Protein AF-A0A2W4PC23-F1 (afdb_monomer_lite)

Structure (mmCIF, N/CA/C/O backbone):
data_AF-A0A2W4PC23-F1
#
_entry.id   AF-A0A2W4PC23-F1
#
loop_
_atom_site.group_PDB
_atom_site.id
_atom_site.type_symbol
_atom_site.label_atom_id
_atom_site.label_alt_id
_atom_site.label_comp_id
_atom_site.label_asym_id
_atom_site.label_entity_id
_atom_site.label_seq_id
_atom_site.pdbx_PDB_ins_code
_atom_site.Cartn_x
_atom_site.Cartn_y
_atom_site.Cartn_z
_atom_site.occupancy
_atom_site.B_iso_or_equiv
_atom_site.auth_seq_id
_atom_site.auth_comp_id
_atom_site.auth_asym_id
_atom_site.auth_atom_id
_atom_site.pdbx_PDB_model_num
ATOM 1 N N . MET A 1 1 ? 30.851 -0.944 -18.987 1.00 45.59 1 MET A N 1
ATOM 2 C CA . MET A 1 1 ? 30.459 -1.919 -17.947 1.00 45.59 1 MET A CA 1
ATOM 3 C C . MET A 1 1 ? 28.945 -1.882 -17.850 1.00 45.59 1 MET A C 1
ATOM 5 O O . MET A 1 1 ? 28.422 -0.802 -17.612 1.00 45.59 1 MET A O 1
ATOM 9 N N . SER A 1 2 ? 28.239 -2.983 -18.127 1.00 51.88 2 SER A N 1
ATOM 10 C CA . SER A 1 2 ? 26.780 -3.022 -17.956 1.00 51.88 2 SER A CA 1
ATOM 11 C C . SER A 1 2 ? 26.465 -2.998 -16.463 1.00 51.88 2 SER A C 1
ATOM 13 O O . SER A 1 2 ? 26.903 -3.883 -15.727 1.00 51.88 2 SER A O 1
ATOM 15 N N . ARG A 1 3 ? 25.752 -1.971 -16.004 1.00 69.19 3 ARG A N 1
ATOM 16 C CA . ARG A 1 3 ? 25.228 -1.925 -14.639 1.00 69.19 3 ARG A CA 1
ATOM 17 C C . ARG A 1 3 ? 24.117 -2.973 -14.547 1.00 69.19 3 ARG A C 1
ATOM 19 O O . ARG A 1 3 ? 23.233 -2.981 -15.398 1.00 69.19 3 ARG A O 1
ATOM 26 N N . ALA A 1 4 ? 24.210 -3.890 -13.587 1.00 83.62 4 ALA A N 1
ATOM 27 C CA . ALA A 1 4 ? 23.152 -4.868 -13.351 1.00 83.62 4 ALA A CA 1
ATOM 28 C C . ALA A 1 4 ? 21.840 -4.141 -13.010 1.00 83.62 4 ALA A C 1
ATOM 30 O O . ALA A 1 4 ? 21.874 -3.100 -12.346 1.00 83.62 4 ALA A O 1
ATOM 31 N N . ILE A 1 5 ? 20.709 -4.680 -13.475 1.00 85.19 5 ILE A N 1
ATOM 32 C CA . ILE A 1 5 ? 19.383 -4.187 -13.086 1.00 85.19 5 ILE A CA 1
ATOM 33 C C . ILE A 1 5 ? 19.259 -4.388 -11.566 1.00 85.19 5 ILE A C 1
ATOM 35 O O . ILE A 1 5 ? 19.570 -5.483 -11.092 1.00 85.19 5 ILE A O 1
ATOM 39 N N . PRO A 1 6 ? 18.894 -3.352 -10.790 1.00 91.25 6 PRO A N 1
ATOM 40 C CA . PRO A 1 6 ? 18.734 -3.495 -9.353 1.00 91.25 6 PRO A CA 1
ATOM 41 C C . PRO A 1 6 ? 17.517 -4.365 -9.038 1.00 91.25 6 PRO A C 1
ATOM 43 O O . PRO A 1 6 ? 16.541 -4.383 -9.788 1.00 91.25 6 PRO A O 1
ATOM 46 N N . GLU A 1 7 ? 17.566 -5.044 -7.895 1.00 91.69 7 GLU A N 1
ATOM 47 C CA . GLU A 1 7 ? 16.410 -5.774 -7.381 1.00 91.69 7 GLU A CA 1
ATOM 48 C C . GLU A 1 7 ? 15.235 -4.812 -7.123 1.00 91.69 7 GLU A C 1
ATOM 50 O O . GLU A 1 7 ? 15.453 -3.724 -6.567 1.00 91.69 7 GLU A O 1
ATOM 55 N N . PRO A 1 8 ? 13.995 -5.184 -7.497 1.00 94.25 8 PRO A N 1
ATOM 56 C CA . PRO A 1 8 ? 12.813 -4.402 -7.167 1.00 94.25 8 PRO A CA 1
ATOM 57 C C . PRO A 1 8 ? 12.690 -4.194 -5.654 1.00 94.25 8 PRO A C 1
ATOM 59 O O . PRO A 1 8 ? 12.719 -5.143 -4.873 1.00 94.25 8 PRO A O 1
ATOM 62 N N . SER A 1 9 ? 12.519 -2.942 -5.243 1.00 96.25 9 SER A N 1
ATOM 63 C CA . SER A 1 9 ? 12.383 -2.542 -3.845 1.00 96.25 9 SER A CA 1
ATOM 64 C C . SER A 1 9 ? 11.185 -1.604 -3.711 1.00 96.25 9 SER A C 1
ATOM 66 O O . SER A 1 9 ? 11.286 -0.437 -4.108 1.00 96.25 9 SER A O 1
ATOM 68 N N . PRO A 1 10 ? 10.027 -2.098 -3.240 1.00 97.25 10 PRO A N 1
ATOM 69 C CA . PRO A 1 10 ? 8.846 -1.267 -3.084 1.00 97.25 10 PRO A CA 1
ATOM 70 C C . PRO A 1 10 ? 8.992 -0.302 -1.909 1.00 97.25 10 PRO A C 1
ATOM 72 O O . PRO A 1 10 ? 9.703 -0.575 -0.944 1.00 97.25 10 PRO A O 1
ATOM 75 N N . VAL A 1 11 ? 8.268 0.815 -1.971 1.00 97.56 11 VAL A N 1
ATOM 76 C CA . VAL A 1 11 ? 8.057 1.644 -0.780 1.00 97.56 11 VAL A CA 1
ATOM 77 C C . VAL A 1 11 ? 7.183 0.874 0.198 1.00 97.56 11 VAL A C 1
ATOM 79 O O . VAL A 1 11 ? 6.121 0.359 -0.166 1.00 97.56 11 VAL A O 1
ATOM 82 N N . GLU A 1 12 ? 7.628 0.829 1.445 1.00 97.75 12 GLU A N 1
ATOM 83 C CA . GLU A 1 12 ? 6.901 0.198 2.530 1.00 97.75 12 GLU A CA 1
ATOM 84 C C . GLU A 1 12 ? 7.074 0.966 3.838 1.00 97.75 12 GLU A C 1
ATOM 86 O O . GLU A 1 12 ? 8.100 1.604 4.071 1.00 97.75 12 GLU A O 1
ATOM 91 N N . ASP A 1 13 ? 6.064 0.865 4.693 1.00 98.12 13 ASP A N 1
ATOM 92 C CA . ASP A 1 13 ? 6.064 1.404 6.046 1.00 98.12 13 ASP A CA 1
ATOM 93 C C . ASP A 1 13 ? 5.838 0.264 7.052 1.00 98.12 13 ASP A C 1
ATOM 95 O O . ASP A 1 13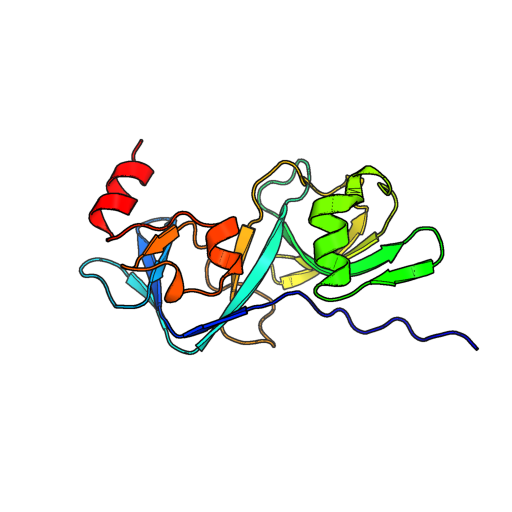 ? 5.124 -0.704 6.775 1.00 98.12 13 ASP A O 1
ATOM 99 N N . LEU A 1 14 ? 6.457 0.371 8.230 1.00 97.75 14 LEU A N 1
ATOM 100 C CA . LEU A 1 14 ? 6.200 -0.528 9.356 1.00 97.75 14 LEU A CA 1
ATOM 101 C C . LEU A 1 14 ? 5.078 0.057 10.212 1.00 97.75 14 LEU A C 1
ATOM 103 O O . LEU A 1 1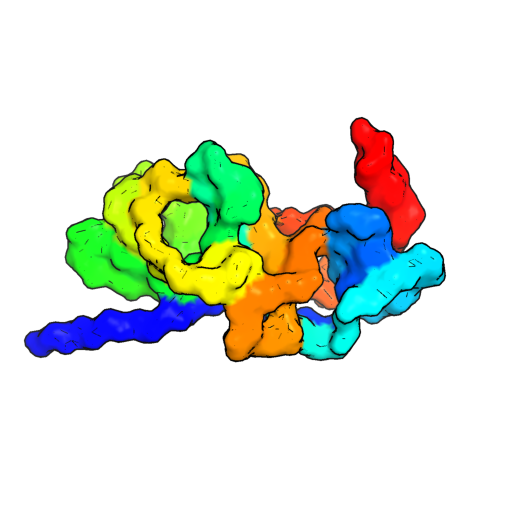4 ? 5.145 1.220 10.608 1.00 97.75 14 LEU A O 1
ATOM 107 N N . PHE A 1 15 ? 4.081 -0.756 10.537 1.00 97.75 15 PHE A N 1
ATOM 108 C CA . PHE A 1 15 ? 2.997 -0.374 11.431 1.00 97.75 15 PHE A CA 1
ATOM 109 C C . PHE A 1 15 ? 2.809 -1.426 12.521 1.00 97.75 15 PHE A C 1
ATOM 111 O O . PHE A 1 15 ? 2.517 -2.579 12.220 1.00 97.75 15 PHE A O 1
ATOM 118 N N . THR A 1 16 ? 2.937 -1.021 13.784 1.00 97.69 16 THR A N 1
ATOM 119 C CA . THR A 1 16 ? 2.619 -1.877 14.931 1.00 97.69 16 THR A CA 1
ATOM 120 C C . THR A 1 16 ? 1.190 -1.592 15.377 1.00 97.69 16 THR A C 1
ATOM 122 O O . THR A 1 16 ? 0.907 -0.537 15.942 1.00 97.69 16 THR A O 1
ATOM 125 N N . GLY A 1 17 ? 0.277 -2.524 15.125 1.00 96.75 17 GLY A N 1
ATOM 126 C CA . GLY A 1 17 ? -1.135 -2.322 15.426 1.00 96.75 17 GLY A CA 1
ATOM 127 C C . GLY A 1 17 ? -1.993 -3.502 15.007 1.00 96.75 17 GLY A C 1
ATOM 128 O O . GLY A 1 17 ? -1.578 -4.655 15.120 1.00 96.75 17 GLY A O 1
ATOM 129 N N . ILE A 1 18 ? -3.218 -3.220 14.575 1.00 97.75 18 ILE A N 1
ATOM 130 C CA . ILE A 1 18 ? -4.241 -4.229 14.309 1.00 97.75 18 ILE A CA 1
ATOM 131 C C . ILE A 1 18 ? -4.943 -3.915 12.992 1.00 97.75 18 ILE A C 1
ATOM 133 O O . ILE A 1 18 ? -5.191 -2.756 12.665 1.00 97.75 18 ILE A O 1
ATOM 137 N N . VAL A 1 19 ? -5.294 -4.959 12.247 1.00 97.94 19 VAL A N 1
ATOM 138 C CA . VAL A 1 19 ? -6.228 -4.871 11.126 1.00 97.94 19 VAL A CA 1
ATOM 139 C C . VAL A 1 19 ? -7.595 -5.361 11.588 1.00 97.94 19 VAL A C 1
ATOM 141 O O . VAL A 1 19 ? -7.745 -6.522 11.976 1.00 97.94 19 VAL A O 1
ATOM 144 N N . LEU A 1 20 ? -8.591 -4.487 11.513 1.00 96.88 20 LEU A N 1
ATOM 145 C CA . LEU A 1 20 ? -9.977 -4.777 11.864 1.00 96.88 20 LEU A CA 1
ATOM 146 C C . LEU A 1 20 ? -10.806 -5.018 10.598 1.00 96.88 20 LEU A C 1
ATOM 148 O O . LEU A 1 20 ? -10.588 -4.349 9.585 1.00 96.88 20 LEU A O 1
ATOM 152 N N . ARG A 1 21 ? -11.775 -5.937 10.655 1.00 95.50 21 ARG A N 1
ATOM 153 C CA . ARG A 1 21 ? -12.754 -6.195 9.587 1.00 95.50 21 ARG A CA 1
ATOM 154 C C . ARG A 1 21 ? -14.172 -5.872 10.034 1.00 95.50 21 ARG A C 1
ATOM 156 O O . ARG A 1 21 ? -14.588 -6.252 11.129 1.00 95.50 21 ARG A O 1
ATOM 163 N N . HIS A 1 22 ? -14.925 -5.251 9.131 1.00 90.81 22 HIS A N 1
ATOM 164 C CA . HIS A 1 22 ? -16.366 -5.065 9.225 1.00 90.81 22 HIS A CA 1
ATOM 165 C C . HIS A 1 22 ? -17.013 -5.355 7.861 1.00 90.81 22 HIS A C 1
ATOM 167 O O . HIS A 1 22 ? -16.932 -4.540 6.941 1.00 90.81 22 HIS A O 1
ATOM 173 N N . GLY A 1 23 ? -17.637 -6.529 7.715 1.00 88.88 23 GLY A N 1
ATOM 174 C CA . GLY A 1 23 ? -18.120 -7.003 6.414 1.00 88.88 23 GLY A CA 1
ATOM 175 C C . GLY A 1 23 ? -16.968 -7.157 5.414 1.00 88.88 23 GLY A C 1
ATOM 176 O O . GLY A 1 23 ? -15.963 -7.790 5.724 1.00 88.88 23 GLY A O 1
ATOM 177 N N . GLU A 1 24 ? -17.096 -6.535 4.242 1.00 89.50 24 GLU A N 1
ATOM 178 C CA . GLU A 1 24 ? -16.053 -6.524 3.200 1.00 89.50 24 GLU A CA 1
ATOM 179 C C . GLU A 1 24 ? -14.996 -5.423 3.407 1.00 89.50 24 GLU A C 1
ATOM 181 O O . GLU A 1 24 ? -13.976 -5.386 2.719 1.00 89.50 24 GLU A O 1
ATOM 186 N N . SER A 1 25 ? -15.224 -4.505 4.350 1.00 92.50 25 SER A N 1
ATOM 187 C CA . SER A 1 25 ? -14.325 -3.384 4.619 1.00 92.50 25 SER A CA 1
ATOM 188 C C . SER A 1 25 ? -13.340 -3.718 5.735 1.00 92.50 25 SER A C 1
ATOM 190 O O . SER A 1 25 ? -13.634 -4.479 6.660 1.00 92.50 25 SER A O 1
ATOM 192 N N . SER A 1 26 ? -12.155 -3.115 5.670 1.00 96.50 26 SER A N 1
ATOM 193 C CA . SER A 1 26 ? -11.140 -3.250 6.714 1.00 96.50 26 SER A CA 1
ATOM 194 C C . SER A 1 26 ? -10.517 -1.905 7.067 1.00 96.50 26 SER A C 1
ATOM 196 O O . SER A 1 26 ? -10.566 -0.965 6.273 1.00 96.50 26 SER A O 1
ATOM 198 N N . ALA A 1 27 ? -9.944 -1.811 8.261 1.00 97.44 27 ALA A N 1
ATOM 199 C CA . ALA A 1 27 ? -9.282 -0.614 8.765 1.00 97.44 27 ALA A CA 1
ATOM 200 C C . ALA A 1 27 ? -8.020 -0.977 9.554 1.00 97.44 27 ALA A C 1
ATOM 202 O O . ALA A 1 27 ? -7.929 -2.068 10.121 1.00 97.44 27 ALA A O 1
ATOM 203 N N . LEU A 1 28 ? -7.059 -0.056 9.600 1.00 97.94 28 LEU A N 1
ATOM 204 C CA . LEU A 1 28 ? -5.919 -0.127 10.516 1.00 97.94 28 LEU A CA 1
ATOM 205 C C . LEU A 1 28 ? -6.277 0.579 11.819 1.00 97.94 28 LEU A C 1
ATOM 207 O O . LEU A 1 28 ? -6.806 1.686 11.787 1.00 97.94 28 LEU A O 1
ATOM 211 N N . ALA A 1 29 ? -5.962 -0.034 12.953 1.00 97.38 29 ALA A N 1
ATOM 212 C CA . ALA A 1 29 ? -6.245 0.516 14.271 1.00 97.38 29 ALA A CA 1
ATOM 213 C C . ALA A 1 29 ? -5.071 0.318 15.230 1.00 97.38 29 ALA A C 1
ATOM 215 O O . ALA A 1 29 ? -4.297 -0.633 15.108 1.00 97.38 29 ALA A O 1
ATOM 216 N N . THR A 1 30 ? -4.955 1.211 16.209 1.00 95.38 30 THR A N 1
ATOM 217 C CA . THR A 1 30 ? -3.928 1.142 17.263 1.00 95.38 30 THR A CA 1
ATOM 218 C C . THR A 1 30 ? -4.382 0.330 18.476 1.00 95.38 30 THR A C 1
ATOM 220 O O . THR A 1 30 ? -3.558 -0.070 19.297 1.00 95.38 30 THR A O 1
ATOM 223 N N . ALA A 1 31 ? -5.683 0.046 18.579 1.00 93.62 31 ALA A N 1
ATOM 224 C CA . ALA A 1 31 ? -6.281 -0.742 19.647 1.00 93.62 31 ALA A CA 1
ATOM 225 C C . ALA A 1 31 ? -7.414 -1.641 19.116 1.00 93.62 31 ALA A C 1
ATOM 227 O O . ALA A 1 31 ? -7.993 -1.350 18.066 1.00 93.62 31 ALA A O 1
ATOM 228 N N . PRO A 1 32 ? -7.741 -2.741 19.824 1.00 92.69 32 PRO A N 1
ATOM 229 C CA . PRO A 1 32 ? -8.910 -3.553 19.514 1.00 92.69 32 PRO A CA 1
ATOM 230 C C . PRO A 1 32 ? -10.205 -2.763 19.702 1.00 92.69 32 PRO A C 1
ATOM 232 O O . PRO A 1 32 ? -10.319 -1.969 20.634 1.00 92.69 32 PRO A O 1
ATOM 235 N N . GLU A 1 33 ? -11.206 -3.069 18.884 1.00 90.06 33 GLU A N 1
ATOM 236 C CA . GLU A 1 33 ? -12.530 -2.452 18.954 1.00 90.06 33 GLU A CA 1
ATOM 237 C C . GLU A 1 33 ? -13.610 -3.525 19.082 1.00 90.06 33 GLU A C 1
ATOM 239 O O . GLU A 1 33 ? -13.568 -4.566 18.419 1.00 90.06 33 GLU A O 1
ATOM 244 N N . ALA A 1 34 ? -14.580 -3.293 19.967 1.00 86.62 34 ALA A N 1
ATOM 245 C CA . ALA A 1 34 ? -15.608 -4.280 20.268 1.00 86.62 34 ALA A CA 1
ATOM 246 C C . ALA A 1 34 ? -16.519 -4.531 19.055 1.00 86.62 34 ALA A C 1
ATOM 248 O O . ALA A 1 34 ? -17.001 -3.599 18.416 1.00 86.62 34 ALA A O 1
ATOM 249 N N . GLY A 1 35 ? -16.800 -5.806 18.773 1.00 85.25 35 GLY A N 1
ATOM 250 C CA . GLY A 1 35 ? -17.712 -6.204 17.696 1.00 85.25 35 GLY A CA 1
ATOM 251 C C . GLY A 1 35 ? -17.088 -6.259 16.299 1.00 85.25 35 GLY A C 1
ATOM 252 O O . GLY A 1 35 ? -17.807 -6.563 15.351 1.00 85.25 35 GLY A O 1
ATOM 253 N N . LEU A 1 36 ? -15.779 -6.018 16.164 1.00 92.69 36 LEU A N 1
ATOM 254 C CA . LEU A 1 36 ? -15.043 -6.217 14.916 1.00 92.69 36 LEU A CA 1
ATOM 255 C C . LEU A 1 36 ? -14.151 -7.460 14.972 1.00 92.69 36 LEU A C 1
ATOM 257 O O . LEU A 1 36 ? -13.607 -7.816 16.018 1.00 92.69 36 LEU A O 1
ATOM 261 N N . GLU A 1 37 ? -13.989 -8.117 13.825 1.00 95.44 37 GLU A N 1
ATOM 262 C CA . GLU A 1 37 ? -13.037 -9.217 13.671 1.00 95.44 37 GLU A CA 1
ATOM 263 C C . GLU A 1 37 ? -11.617 -8.645 13.556 1.00 95.44 37 GLU A C 1
ATOM 265 O O . GLU A 1 37 ? -11.371 -7.718 12.784 1.00 95.44 37 GLU A O 1
ATOM 270 N N . ILE A 1 38 ? -10.669 -9.219 14.298 1.00 97.00 38 ILE A N 1
ATOM 271 C CA . ILE A 1 38 ? -9.241 -8.924 14.148 1.00 97.00 38 ILE A CA 1
ATOM 272 C C . ILE A 1 38 ? -8.660 -9.891 13.113 1.00 97.00 38 ILE A C 1
ATOM 274 O O . ILE A 1 38 ? -8.567 -11.087 13.376 1.00 97.00 38 ILE A O 1
ATOM 278 N N . ILE A 1 39 ? -8.245 -9.376 11.952 1.00 97.06 39 ILE A N 1
ATOM 279 C CA . ILE A 1 39 ? -7.640 -10.189 10.880 1.00 97.06 39 ILE A CA 1
ATOM 280 C C . ILE A 1 39 ? -6.162 -10.461 11.178 1.00 97.06 39 ILE A C 1
ATOM 282 O O . ILE A 1 39 ? -5.644 -11.536 10.887 1.00 97.06 39 ILE A O 1
ATOM 286 N N . ALA A 1 40 ? -5.468 -9.457 11.711 1.00 97.44 40 ALA A N 1
ATOM 287 C CA . ALA A 1 40 ? -4.043 -9.509 12.001 1.00 97.44 40 ALA A CA 1
ATOM 288 C C . ALA A 1 40 ? -3.680 -8.489 13.082 1.00 97.44 40 ALA A C 1
ATOM 290 O O . ALA A 1 40 ? -4.357 -7.470 13.231 1.00 97.44 40 ALA A O 1
ATOM 291 N N . SER A 1 41 ? -2.600 -8.749 13.815 1.00 97.81 41 SER A N 1
ATOM 292 C CA . SER A 1 41 ? -2.093 -7.863 14.863 1.00 97.81 41 SER A CA 1
ATOM 293 C C . SER A 1 41 ? -0.584 -8.007 15.035 1.00 97.81 41 SER A C 1
ATOM 295 O O . SER A 1 41 ? -0.052 -9.095 14.819 1.00 97.81 41 SER A O 1
ATOM 297 N N . GLY A 1 42 ? 0.070 -6.955 15.520 1.00 97.44 42 GLY A N 1
ATOM 298 C CA . GLY A 1 42 ? 1.510 -6.908 15.759 1.00 97.44 42 GLY A CA 1
ATOM 299 C C . GLY A 1 42 ? 2.206 -6.002 14.752 1.00 97.44 42 GLY A C 1
ATOM 300 O O . GLY A 1 42 ? 1.627 -5.010 14.312 1.00 97.44 42 GLY A O 1
ATOM 301 N N . ASP A 1 43 ? 3.441 -6.351 14.406 1.00 98.12 43 ASP A N 1
ATOM 302 C CA . ASP A 1 43 ? 4.221 -5.649 13.391 1.00 98.12 43 ASP A CA 1
ATOM 303 C C . ASP A 1 43 ? 3.760 -6.070 11.994 1.00 98.12 43 ASP A C 1
ATOM 305 O O . ASP A 1 43 ? 3.848 -7.238 11.618 1.00 98.12 43 ASP A O 1
ATOM 309 N N . LEU A 1 44 ? 3.252 -5.107 11.232 1.00 98.44 44 LEU A N 1
ATOM 310 C CA . LEU A 1 44 ? 2.673 -5.293 9.909 1.00 98.44 44 LEU A CA 1
ATOM 311 C C . LEU A 1 44 ? 3.439 -4.459 8.886 1.00 98.44 44 LEU A C 1
ATOM 313 O O . LEU A 1 44 ? 3.874 -3.340 9.170 1.00 98.44 44 LEU A O 1
ATOM 317 N N . ILE A 1 45 ? 3.563 -4.990 7.673 1.00 98.56 45 ILE A N 1
ATOM 318 C CA . ILE A 1 45 ? 4.173 -4.272 6.555 1.00 98.56 45 ILE A CA 1
ATOM 319 C C . ILE A 1 45 ? 3.075 -3.641 5.709 1.00 98.56 45 ILE A C 1
ATOM 321 O O . ILE A 1 45 ? 2.156 -4.317 5.247 1.00 98.56 45 ILE A O 1
ATOM 325 N N . ILE A 1 46 ? 3.182 -2.338 5.491 1.00 98.56 46 ILE A N 1
ATOM 326 C CA . ILE A 1 46 ? 2.263 -1.561 4.669 1.00 98.56 46 ILE A CA 1
ATOM 327 C C . ILE A 1 46 ? 2.933 -1.286 3.333 1.00 98.56 46 ILE A C 1
ATOM 329 O O . ILE A 1 46 ? 4.046 -0.769 3.300 1.00 98.56 46 ILE A O 1
ATOM 333 N N . ARG A 1 47 ? 2.258 -1.602 2.229 1.00 98.62 47 ARG A N 1
ATOM 334 C CA . ARG A 1 47 ? 2.716 -1.281 0.871 1.00 98.62 47 ARG A CA 1
ATOM 335 C C . ARG A 1 47 ? 1.635 -0.544 0.101 1.00 98.62 47 ARG A C 1
ATOM 337 O O . ARG A 1 47 ? 0.446 -0.645 0.404 1.00 98.62 47 ARG A O 1
ATOM 344 N N . TYR A 1 48 ? 2.075 0.179 -0.917 1.00 98.50 48 TYR A N 1
ATOM 345 C CA . TYR A 1 48 ? 1.247 1.094 -1.687 1.00 98.50 48 TYR A CA 1
ATOM 346 C C . TYR A 1 48 ? 1.146 0.601 -3.124 1.00 98.50 48 TYR A C 1
ATOM 348 O O . TYR A 1 48 ? 2.161 0.379 -3.786 1.00 98.50 48 TYR A O 1
ATOM 356 N N . ALA A 1 49 ? -0.080 0.396 -3.595 1.00 98.00 49 ALA A N 1
ATOM 357 C CA . ALA A 1 49 ? -0.359 -0.171 -4.901 1.00 98.00 49 ALA A CA 1
ATOM 358 C C . ALA A 1 49 ? -1.108 0.812 -5.804 1.00 98.00 49 ALA A C 1
ATOM 360 O O . ALA A 1 49 ? -1.920 1.622 -5.356 1.00 98.00 49 ALA A O 1
ATOM 361 N N . ILE A 1 50 ? -0.843 0.712 -7.103 1.00 97.75 50 ILE A N 1
ATOM 362 C CA . ILE A 1 50 ? -1.483 1.519 -8.142 1.00 97.75 50 ILE A CA 1
ATOM 363 C C . ILE A 1 50 ? -2.382 0.603 -8.966 1.00 97.75 50 ILE A C 1
ATOM 365 O O . ILE A 1 50 ? -1.966 -0.479 -9.388 1.00 97.75 50 ILE A O 1
ATOM 369 N N . ARG A 1 51 ? -3.628 1.023 -9.183 1.00 97.06 51 ARG A N 1
ATOM 370 C CA . ARG A 1 51 ? -4.617 0.236 -9.927 1.00 97.06 51 ARG A CA 1
ATOM 371 C C . ARG A 1 51 ? -4.296 0.183 -11.412 1.00 97.06 51 ARG A C 1
ATOM 373 O O . ARG A 1 51 ? -3.695 1.097 -11.968 1.00 97.06 51 ARG A O 1
ATOM 380 N N . TYR A 1 52 ? -4.744 -0.879 -12.066 1.00 96.62 52 TYR A N 1
ATOM 381 C CA . TYR A 1 52 ? -4.656 -1.001 -13.517 1.00 96.62 52 TYR A CA 1
ATOM 382 C C . TYR A 1 52 ? -5.835 -0.282 -14.171 1.00 96.62 52 TYR A C 1
ATOM 384 O O . TYR A 1 52 ? -6.990 -0.447 -13.765 1.00 96.62 52 TYR A O 1
ATOM 392 N N . GLN A 1 53 ? -5.563 0.441 -15.253 1.00 93.69 53 GLN A N 1
ATOM 393 C CA . GLN A 1 53 ? -6.601 1.055 -16.067 1.00 93.69 53 GLN A CA 1
ATOM 394 C C . GLN A 1 53 ? -7.521 -0.024 -16.656 1.00 93.69 53 GLN A C 1
ATOM 396 O O . GLN A 1 53 ? -7.072 -0.989 -17.278 1.00 93.69 53 GLN A O 1
ATOM 401 N N . GLY A 1 54 ? -8.830 0.122 -16.435 1.00 90.12 54 GLY A N 1
ATOM 402 C CA . GLY A 1 54 ? -9.848 -0.810 -16.932 1.00 90.12 54 GLY A CA 1
ATOM 403 C C . GLY A 1 54 ? -9.905 -2.171 -16.221 1.00 90.12 54 GLY A C 1
ATOM 404 O O . GLY A 1 54 ? -10.756 -2.987 -16.568 1.00 90.12 54 GLY A O 1
ATOM 405 N N . LYS A 1 55 ? -9.050 -2.431 -15.220 1.00 88.56 55 LYS A N 1
ATOM 406 C CA . LYS A 1 55 ? -9.055 -3.664 -14.412 1.00 88.56 55 LYS A CA 1
ATOM 407 C C . LYS A 1 55 ? -9.005 -3.329 -12.922 1.00 88.56 55 LYS A C 1
ATOM 409 O O . LYS A 1 55 ? -7.995 -3.528 -12.257 1.00 88.56 55 LYS A O 1
ATOM 414 N N . THR A 1 56 ? -10.123 -2.845 -12.393 1.00 80.06 56 THR A N 1
ATOM 415 C CA . THR A 1 56 ? -10.224 -2.273 -11.036 1.00 80.06 56 THR A CA 1
ATOM 416 C C . THR A 1 56 ? -9.919 -3.241 -9.889 1.00 80.06 56 THR A C 1
ATOM 418 O O . THR A 1 56 ? -9.654 -2.792 -8.780 1.00 80.06 56 THR A O 1
ATOM 421 N N . HIS A 1 57 ? -9.937 -4.555 -10.132 1.00 88.75 57 HIS A N 1
ATOM 422 C CA . HIS A 1 57 ? -9.610 -5.582 -9.135 1.00 88.75 57 HIS A CA 1
ATOM 423 C C . HIS A 1 57 ? -8.102 -5.850 -9.009 1.00 88.75 57 HIS A C 1
ATOM 425 O O . HIS A 1 57 ? -7.665 -6.415 -8.001 1.00 88.75 57 HIS A O 1
ATOM 431 N N . TYR A 1 58 ? -7.306 -5.428 -9.995 1.00 95.31 58 TYR A N 1
ATOM 432 C CA . TYR A 1 58 ? -5.856 -5.566 -9.977 1.00 95.31 58 TYR A CA 1
ATOM 433 C C . TYR A 1 58 ? -5.184 -4.245 -9.620 1.00 95.31 58 TYR A C 1
ATOM 435 O O . TYR A 1 58 ? -5.556 -3.172 -10.102 1.00 95.31 58 TYR A O 1
ATOM 443 N N . ALA A 1 59 ? -4.146 -4.358 -8.801 1.00 97.56 59 ALA A N 1
ATOM 444 C CA . ALA A 1 59 ? -3.246 -3.274 -8.453 1.00 97.56 59 ALA A CA 1
ATOM 445 C C . ALA A 1 59 ? -1.826 -3.830 -8.331 1.00 97.56 59 ALA A C 1
ATOM 447 O O . ALA A 1 59 ? -1.650 -4.976 -7.913 1.00 97.56 59 ALA A O 1
ATOM 448 N N . ILE A 1 60 ? -0.832 -3.041 -8.724 1.00 98.38 60 ILE A N 1
ATOM 449 C CA . ILE A 1 60 ? 0.585 -3.401 -8.654 1.00 98.38 60 ILE A CA 1
ATOM 450 C C . ILE A 1 60 ? 1.252 -2.611 -7.538 1.00 98.38 60 ILE A C 1
ATOM 452 O O . ILE A 1 60 ? 1.079 -1.397 -7.463 1.00 98.38 60 ILE A O 1
ATOM 456 N N . VAL A 1 61 ? 2.015 -3.291 -6.685 1.00 98.50 61 VAL A N 1
ATOM 457 C CA . VAL A 1 61 ? 2.970 -2.667 -5.766 1.00 98.50 61 VAL A CA 1
ATOM 458 C C . VAL A 1 61 ? 4.263 -2.425 -6.549 1.00 98.50 61 VAL A C 1
ATOM 460 O O . VAL A 1 61 ? 4.955 -3.400 -6.864 1.00 98.50 61 VAL A O 1
ATOM 463 N N . PRO A 1 62 ? 4.603 -1.172 -6.900 1.00 98.31 62 PRO A N 1
ATOM 464 C CA . PRO A 1 62 ? 5.773 -0.884 -7.722 1.00 98.31 62 PRO A CA 1
ATOM 465 C C . PRO A 1 62 ? 7.058 -1.153 -6.941 1.00 98.31 62 PRO A C 1
ATOM 467 O O . PRO A 1 62 ? 7.219 -0.634 -5.840 1.00 98.31 62 PRO A O 1
ATOM 470 N N . GLY A 1 63 ? 7.978 -1.928 -7.512 1.00 97.38 63 GLY A N 1
ATOM 471 C CA . GLY A 1 63 ? 9.311 -2.153 -6.942 1.00 97.38 63 GLY A CA 1
ATOM 472 C C . GLY A 1 63 ? 10.444 -1.572 -7.790 1.00 97.38 63 GLY A C 1
ATOM 473 O O . GLY A 1 63 ? 11.509 -1.256 -7.265 1.00 97.38 63 GLY A O 1
ATOM 474 N N . LEU A 1 64 ? 10.224 -1.414 -9.093 1.00 97.81 64 LEU A N 1
ATOM 475 C CA . LEU A 1 64 ? 11.204 -0.895 -10.040 1.00 97.81 64 LEU A CA 1
ATOM 476 C C . LEU A 1 64 ? 10.487 -0.121 -11.145 1.00 97.81 64 LEU A C 1
ATOM 478 O O . LEU A 1 64 ? 9.461 -0.565 -11.659 1.00 97.81 64 LEU A O 1
ATOM 482 N N . VAL A 1 65 ? 11.057 1.014 -11.535 1.00 97.69 65 VAL A N 1
ATOM 483 C CA . VAL A 1 65 ? 10.667 1.757 -12.732 1.00 97.69 65 VAL A CA 1
ATOM 484 C C . VAL A 1 65 ? 11.851 1.813 -13.687 1.00 97.69 65 VAL A C 1
ATOM 486 O O . VAL A 1 65 ? 12.958 2.180 -13.288 1.00 97.69 65 VAL A O 1
ATOM 489 N N . VAL A 1 66 ? 11.605 1.475 -14.949 1.00 95.69 66 VAL A N 1
ATOM 490 C CA . VAL A 1 66 ? 12.576 1.560 -16.042 1.00 95.69 66 VAL A CA 1
ATOM 491 C C . VAL A 1 66 ? 12.155 2.686 -16.975 1.00 95.69 66 VAL A C 1
ATOM 493 O O . VAL A 1 66 ? 11.086 2.650 -17.583 1.00 95.69 66 VAL A O 1
ATOM 496 N N . MET A 1 67 ? 12.997 3.706 -17.078 1.00 93.19 67 MET A N 1
ATOM 497 C CA . MET A 1 67 ? 12.764 4.864 -17.932 1.00 93.19 67 MET A CA 1
ATOM 498 C C . MET A 1 67 ? 13.201 4.584 -19.373 1.00 93.19 67 MET A C 1
ATOM 500 O O . MET A 1 67 ? 14.165 3.858 -19.606 1.00 93.19 67 MET A O 1
ATOM 504 N N . ASP A 1 68 ? 12.569 5.258 -20.340 1.00 80.94 68 ASP A N 1
ATOM 505 C CA . ASP A 1 68 ? 12.854 5.112 -21.781 1.00 80.94 68 ASP A CA 1
ATOM 506 C C . ASP A 1 68 ? 14.339 5.305 -22.161 1.00 80.94 68 ASP A C 1
ATOM 508 O O . ASP A 1 68 ? 14.795 4.776 -23.172 1.00 80.94 68 ASP A O 1
ATOM 512 N N . TYR A 1 69 ? 15.101 6.061 -21.363 1.00 76.69 69 TYR A N 1
ATOM 513 C CA . TYR A 1 69 ? 16.520 6.360 -21.602 1.00 76.69 69 TYR A CA 1
ATOM 514 C C . TYR A 1 69 ? 17.484 5.532 -20.736 1.00 76.69 69 TYR A C 1
ATOM 516 O O . TYR A 1 69 ? 18.680 5.816 -20.705 1.00 76.69 69 TYR A O 1
ATOM 524 N N . GLY A 1 70 ? 16.986 4.487 -20.068 1.00 78.94 70 GLY A N 1
ATOM 525 C CA . GLY A 1 70 ? 17.800 3.522 -19.323 1.00 78.94 70 GLY A CA 1
ATOM 526 C C . GLY A 1 70 ? 18.039 3.857 -17.850 1.00 78.94 70 GLY A C 1
ATOM 527 O O . GLY A 1 70 ? 18.758 3.112 -17.184 1.00 78.94 70 GLY A O 1
ATOM 528 N N . ASP A 1 71 ? 17.440 4.931 -17.325 1.00 90.31 71 ASP A N 1
ATOM 529 C CA . ASP A 1 71 ? 17.437 5.188 -15.883 1.00 90.31 71 ASP A CA 1
ATOM 530 C C . ASP A 1 71 ? 16.560 4.155 -15.161 1.00 90.31 71 ASP A C 1
ATOM 532 O O . ASP A 1 71 ? 15.476 3.795 -15.625 1.00 90.31 71 ASP A O 1
ATOM 536 N N . LEU A 1 72 ? 17.046 3.678 -14.016 1.00 94.88 72 LEU A N 1
ATOM 537 C CA . LEU A 1 72 ? 16.409 2.645 -13.199 1.00 94.88 72 LEU A CA 1
ATOM 538 C C . LEU A 1 72 ? 16.139 3.233 -11.816 1.00 94.88 72 LEU A C 1
ATOM 540 O O . LEU A 1 72 ? 17.087 3.585 -11.113 1.00 94.88 72 LEU A O 1
ATOM 544 N N . LEU A 1 73 ? 14.865 3.331 -11.438 1.00 96.69 73 LEU A N 1
ATOM 545 C CA . LEU A 1 73 ? 14.420 3.928 -10.176 1.00 96.69 73 LEU A CA 1
ATOM 546 C C . LEU A 1 73 ? 13.823 2.840 -9.278 1.00 96.69 73 LEU A C 1
ATOM 548 O O . LEU A 1 73 ? 13.056 2.002 -9.751 1.00 96.69 73 LEU A O 1
ATOM 552 N N . THR A 1 74 ? 14.109 2.873 -7.980 1.00 97.38 74 THR A N 1
ATOM 553 C CA . THR A 1 74 ? 13.504 1.978 -6.973 1.00 97.38 74 THR A CA 1
ATOM 554 C C . THR A 1 74 ? 13.083 2.771 -5.733 1.00 97.38 74 THR A C 1
ATOM 556 O O . THR A 1 74 ? 13.412 3.955 -5.606 1.00 97.38 74 THR A O 1
ATOM 559 N N . GLY A 1 75 ? 12.326 2.149 -4.824 1.00 96.69 75 GLY A N 1
ATOM 560 C CA . GLY A 1 75 ? 11.916 2.755 -3.556 1.00 96.69 75 GLY A CA 1
ATOM 561 C C . GLY A 1 75 ? 11.226 4.111 -3.729 1.00 96.69 75 GLY A C 1
ATOM 562 O O . GLY A 1 75 ? 10.364 4.282 -4.594 1.00 96.69 75 GLY A O 1
ATOM 563 N N . GLU A 1 76 ? 11.623 5.088 -2.911 1.00 96.69 76 GLU A N 1
ATOM 564 C CA . GLU A 1 76 ? 11.040 6.437 -2.921 1.00 96.69 76 GLU A CA 1
ATOM 565 C C . GLU A 1 76 ? 11.182 7.150 -4.264 1.00 96.69 76 GLU A C 1
ATOM 567 O O . GLU A 1 76 ? 10.284 7.884 -4.659 1.00 96.69 76 GLU A O 1
ATOM 572 N N . GLU A 1 77 ? 12.278 6.932 -4.994 1.00 96.75 77 GLU A N 1
ATOM 573 C CA . GLU A 1 77 ? 12.500 7.610 -6.272 1.00 96.75 77 GLU A CA 1
ATOM 574 C C . GLU A 1 77 ? 11.508 7.126 -7.335 1.00 96.75 77 GLU A C 1
ATOM 576 O O . GLU A 1 77 ? 10.899 7.939 -8.038 1.00 96.75 77 GLU A O 1
ATOM 581 N N . ALA A 1 78 ? 11.294 5.808 -7.402 1.00 97.06 78 ALA A N 1
ATOM 582 C CA . ALA A 1 78 ? 10.266 5.208 -8.246 1.00 97.06 78 ALA A CA 1
ATOM 583 C C . ALA A 1 78 ? 8.869 5.701 -7.855 1.00 97.06 78 ALA A C 1
ATOM 585 O O . ALA A 1 78 ? 8.079 6.078 -8.722 1.00 97.06 78 ALA A O 1
ATOM 586 N N . TRP A 1 79 ? 8.571 5.740 -6.555 1.00 97.56 79 TRP A N 1
ATOM 587 C CA . TRP A 1 79 ? 7.281 6.201 -6.049 1.00 97.56 79 TRP A CA 1
ATOM 588 C C . TRP A 1 79 ? 7.016 7.671 -6.384 1.00 97.56 79 TRP A C 1
ATOM 590 O O . TRP A 1 79 ? 5.982 8.008 -6.960 1.00 97.56 79 TRP A O 1
ATOM 600 N N . ASP A 1 80 ? 7.975 8.552 -6.105 1.00 96.31 80 ASP A N 1
ATOM 601 C CA . ASP A 1 80 ? 7.878 9.976 -6.414 1.00 96.31 80 ASP A CA 1
ATOM 602 C C . ASP A 1 80 ? 7.745 10.231 -7.913 1.00 96.31 80 ASP A C 1
ATOM 604 O O . ASP A 1 80 ? 7.019 11.138 -8.329 1.00 96.31 80 ASP A O 1
ATOM 608 N N . PHE A 1 81 ? 8.440 9.452 -8.740 1.00 96.44 81 PHE A N 1
ATOM 609 C CA . PHE A 1 81 ? 8.250 9.495 -10.180 1.00 96.44 81 PHE A CA 1
ATOM 610 C C . PHE A 1 81 ? 6.809 9.123 -10.558 1.00 96.44 81 PHE A C 1
ATOM 612 O O . PHE A 1 81 ? 6.146 9.898 -11.251 1.00 96.44 81 PHE A O 1
ATOM 619 N N . LEU A 1 82 ? 6.305 7.987 -10.068 1.00 97.06 82 LEU A N 1
ATOM 620 C CA . LEU A 1 82 ? 4.977 7.481 -10.415 1.00 97.06 82 LEU A CA 1
ATOM 621 C C . LEU A 1 82 ? 3.861 8.445 -10.007 1.00 97.06 82 LEU A C 1
ATOM 623 O O . LEU A 1 82 ? 2.968 8.713 -10.808 1.00 97.06 82 LEU A O 1
ATOM 627 N N . ILE A 1 83 ? 3.935 9.007 -8.803 1.00 95.44 83 ILE A N 1
ATOM 628 C CA . ILE A 1 83 ? 2.878 9.869 -8.263 1.00 95.44 83 ILE A CA 1
ATOM 629 C C . ILE A 1 83 ? 2.935 11.291 -8.831 1.00 95.44 83 ILE A C 1
ATOM 631 O O . ILE A 1 83 ? 1.892 11.914 -9.015 1.00 95.44 83 ILE A O 1
ATOM 635 N N . LYS A 1 84 ? 4.128 11.834 -9.109 1.00 93.69 84 LYS A N 1
ATOM 636 C CA . LYS A 1 84 ? 4.280 13.272 -9.412 1.00 93.69 84 LYS A CA 1
ATOM 637 C C . LYS A 1 84 ? 4.676 13.583 -10.856 1.00 93.69 84 LYS A C 1
ATOM 639 O O . LYS A 1 84 ? 4.514 14.725 -11.276 1.00 93.69 84 LYS A O 1
ATOM 644 N N . ARG A 1 85 ? 5.270 12.635 -11.593 1.00 92.62 85 ARG A N 1
ATOM 645 C CA . ARG A 1 85 ? 5.988 12.914 -12.861 1.00 92.62 85 ARG A CA 1
ATOM 646 C C . ARG A 1 85 ? 5.677 11.946 -14.011 1.00 92.62 85 ARG A C 1
ATOM 648 O O . ARG A 1 85 ? 6.112 12.166 -15.140 1.00 92.62 85 ARG A O 1
ATOM 655 N N . SER A 1 86 ? 4.926 10.886 -13.743 1.00 91.06 86 SER A N 1
ATOM 656 C CA . SER A 1 86 ? 4.648 9.777 -14.667 1.00 91.06 86 SER A CA 1
ATOM 657 C C . SER A 1 86 ? 3.910 10.170 -15.948 1.00 91.06 86 SER A C 1
ATOM 659 O O . SER A 1 86 ? 4.103 9.544 -16.990 1.00 91.06 86 SER A O 1
ATOM 661 N N . ASN A 1 87 ? 3.116 11.240 -15.914 1.00 89.81 87 ASN A N 1
ATOM 662 C CA . ASN A 1 87 ? 2.370 11.755 -17.064 1.00 89.81 87 ASN A CA 1
ATOM 663 C C . ASN A 1 87 ? 3.265 12.139 -18.258 1.00 89.81 87 ASN A C 1
ATOM 665 O O . ASN A 1 87 ? 2.793 12.141 -19.394 1.00 89.81 87 ASN A O 1
ATOM 669 N N . LEU A 1 88 ? 4.547 12.438 -18.022 1.00 89.81 88 LEU A N 1
ATOM 670 C CA . LEU A 1 88 ? 5.519 12.769 -19.070 1.00 89.81 88 LEU A CA 1
ATOM 671 C C . LEU A 1 88 ? 6.169 11.532 -19.714 1.00 89.81 88 LEU A C 1
ATOM 673 O O . LEU A 1 88 ? 6.834 11.656 -20.741 1.00 89.81 88 LEU A O 1
ATOM 677 N N . HIS A 1 89 ? 5.974 10.344 -19.138 1.00 93.06 89 HIS A N 1
ATOM 678 C CA . HIS A 1 89 ? 6.694 9.121 -19.501 1.00 93.06 89 HIS A CA 1
ATOM 679 C C . HIS A 1 89 ? 5.755 7.904 -19.594 1.00 93.06 89 HIS A C 1
ATOM 681 O O . HIS A 1 89 ? 5.934 6.913 -18.886 1.00 93.06 89 HIS A O 1
ATOM 687 N N . PRO A 1 90 ? 4.760 7.920 -20.502 1.00 93.50 90 PRO A N 1
ATOM 688 C CA . PRO A 1 90 ? 3.771 6.843 -20.620 1.00 93.50 90 PRO A CA 1
ATOM 689 C C . PRO A 1 90 ? 4.353 5.489 -21.067 1.00 93.50 90 PRO A C 1
ATOM 691 O O . PRO A 1 90 ? 3.639 4.484 -21.029 1.00 93.50 90 PRO A O 1
ATOM 694 N N . ARG A 1 91 ? 5.605 5.469 -21.544 1.00 95.31 91 ARG A N 1
ATOM 695 C CA . ARG A 1 91 ? 6.340 4.281 -22.003 1.00 95.31 91 ARG A CA 1
ATOM 696 C C . ARG A 1 91 ? 7.343 3.740 -20.982 1.00 95.31 91 ARG A C 1
ATOM 698 O O . ARG A 1 91 ? 7.870 2.662 -21.225 1.00 95.31 91 ARG A O 1
ATOM 705 N N . ALA A 1 92 ? 7.529 4.418 -19.848 1.00 96.50 92 ALA A N 1
ATOM 706 C CA . ALA A 1 92 ? 8.299 3.846 -18.755 1.00 96.50 92 ALA A CA 1
ATOM 707 C C . ALA A 1 92 ? 7.629 2.547 -18.281 1.00 96.50 92 ALA A C 1
ATOM 709 O O . ALA A 1 92 ? 6.395 2.461 -18.215 1.00 96.50 92 ALA A O 1
ATOM 710 N N . GLU A 1 93 ? 8.441 1.543 -17.975 1.00 96.94 93 GLU A N 1
ATOM 711 C CA . GLU A 1 93 ? 7.987 0.260 -17.451 1.00 96.94 93 GLU A CA 1
ATOM 712 C C . GLU A 1 93 ? 7.994 0.294 -15.925 1.00 96.94 93 GLU A C 1
ATOM 714 O O . GLU A 1 93 ? 8.841 0.924 -15.296 1.00 96.94 93 GLU A O 1
ATOM 719 N N . VAL A 1 94 ? 7.034 -0.395 -15.329 1.00 97.88 94 VAL A N 1
ATOM 720 C CA . VAL A 1 94 ? 6.858 -0.557 -13.894 1.00 97.88 94 VAL A CA 1
ATOM 721 C C . VAL A 1 94 ? 6.835 -2.047 -13.624 1.00 97.88 94 VAL A C 1
ATOM 723 O O . VAL A 1 94 ? 5.905 -2.734 -14.045 1.00 97.88 94 VAL A O 1
ATOM 726 N N . ALA A 1 95 ? 7.857 -2.536 -12.934 1.00 97.88 95 ALA A N 1
ATOM 727 C CA . ALA A 1 95 ? 7.932 -3.905 -12.457 1.00 97.88 95 ALA A CA 1
ATOM 728 C C . ALA A 1 95 ? 7.613 -3.951 -10.959 1.00 97.88 95 ALA A C 1
ATOM 730 O O . ALA A 1 95 ? 8.014 -3.077 -10.179 1.00 97.88 95 ALA A O 1
ATOM 731 N N . GLY A 1 96 ? 6.875 -4.972 -10.547 1.00 97.81 96 GLY A N 1
ATOM 732 C CA . GLY A 1 96 ? 6.407 -5.086 -9.176 1.00 97.81 96 GLY A CA 1
ATOM 733 C C . GLY A 1 96 ? 5.625 -6.362 -8.914 1.00 97.81 96 GLY A C 1
ATOM 734 O O . GLY A 1 96 ? 5.587 -7.275 -9.737 1.00 97.81 96 GLY A O 1
ATOM 735 N N . ILE A 1 97 ? 4.991 -6.402 -7.745 1.00 98.12 97 ILE A N 1
ATOM 736 C CA . ILE A 1 97 ? 4.166 -7.532 -7.316 1.00 98.12 97 ILE A CA 1
ATOM 737 C C . ILE A 1 97 ? 2.706 -7.098 -7.373 1.00 98.12 97 ILE A C 1
ATOM 739 O O . ILE A 1 97 ? 2.312 -6.106 -6.756 1.00 98.12 97 ILE A O 1
ATOM 743 N N . ARG A 1 98 ? 1.888 -7.834 -8.117 1.00 97.56 98 ARG A N 1
ATOM 744 C CA . ARG A 1 98 ? 0.446 -7.613 -8.176 1.00 97.56 98 ARG A CA 1
ATOM 745 C C . ARG A 1 98 ? -0.216 -8.060 -6.873 1.00 97.56 98 ARG A C 1
ATOM 747 O O . ARG A 1 98 ? 0.282 -8.929 -6.166 1.00 97.56 98 ARG A O 1
ATOM 754 N N . ASN A 1 99 ? -1.365 -7.483 -6.550 1.00 96.62 99 ASN A N 1
ATOM 755 C CA . ASN A 1 99 ? -2.125 -7.769 -5.330 1.00 96.62 99 ASN A CA 1
ATOM 756 C C . ASN A 1 99 ? -2.621 -9.229 -5.178 1.00 96.62 99 ASN A C 1
ATOM 758 O O . ASN A 1 99 ? -3.153 -9.566 -4.124 1.00 96.62 99 ASN A O 1
ATOM 762 N N . ASP A 1 100 ? -2.446 -10.093 -6.182 1.00 97.19 100 ASP A N 1
ATOM 763 C CA . ASP A 1 100 ? -2.646 -11.551 -6.116 1.00 97.19 100 ASP A CA 1
ATOM 764 C C . ASP A 1 100 ? -1.335 -12.347 -5.923 1.00 97.19 100 ASP A C 1
ATOM 766 O O . ASP A 1 100 ? -1.349 -13.575 -5.896 1.00 97.19 100 ASP A O 1
ATOM 770 N N . GLY A 1 101 ? -0.202 -11.660 -5.761 1.00 97.31 101 GLY A N 1
ATOM 771 C CA . GLY A 1 101 ? 1.116 -12.233 -5.499 1.00 97.31 101 GLY A CA 1
ATOM 772 C C . GLY A 1 101 ? 1.942 -12.576 -6.739 1.00 97.31 101 GLY A C 1
ATOM 773 O O . GLY A 1 101 ? 3.088 -13.012 -6.583 1.00 97.31 101 GLY A O 1
ATOM 774 N N . ALA A 1 102 ? 1.416 -12.380 -7.950 1.00 97.75 102 ALA A N 1
ATOM 775 C CA . ALA A 1 102 ? 2.170 -12.578 -9.186 1.00 97.75 102 ALA A CA 1
ATOM 776 C C . ALA A 1 102 ? 3.162 -11.430 -9.437 1.00 97.75 102 ALA A C 1
ATOM 778 O O . ALA A 1 102 ? 2.870 -10.276 -9.124 1.00 97.75 102 ALA A O 1
ATOM 779 N N . ASP A 1 103 ? 4.321 -11.740 -10.020 1.00 97.62 103 ASP A N 1
ATOM 780 C CA . ASP A 1 103 ? 5.173 -10.706 -10.613 1.00 97.62 103 ASP A CA 1
ATOM 781 C C . ASP A 1 103 ? 4.492 -10.155 -11.869 1.00 97.62 103 ASP A C 1
ATOM 783 O O . ASP A 1 103 ? 3.874 -10.904 -12.633 1.00 97.62 103 ASP A O 1
ATOM 787 N N . ASP A 1 104 ? 4.597 -8.850 -12.084 1.00 97.12 104 ASP A N 1
ATOM 788 C CA . ASP A 1 104 ? 4.059 -8.200 -13.272 1.00 97.12 104 ASP A CA 1
ATOM 789 C C . ASP A 1 104 ? 4.975 -7.058 -13.720 1.00 97.12 104 ASP A C 1
ATOM 791 O O . ASP A 1 104 ? 5.704 -6.462 -12.920 1.00 97.12 104 ASP A O 1
ATOM 795 N N . MET A 1 105 ? 4.934 -6.762 -15.016 1.00 97.12 105 MET A N 1
ATOM 796 C CA . MET A 1 105 ? 5.642 -5.640 -15.617 1.00 97.12 105 MET A CA 1
ATOM 797 C C . MET A 1 105 ? 4.739 -4.973 -16.646 1.00 97.12 105 MET A C 1
ATOM 799 O O . MET A 1 105 ? 4.308 -5.594 -17.619 1.00 97.12 105 MET A O 1
ATOM 803 N N . VAL A 1 106 ? 4.448 -3.695 -16.426 1.00 97.00 106 VAL A N 1
ATOM 804 C CA . VAL A 1 106 ? 3.512 -2.922 -17.247 1.00 97.00 106 VAL A CA 1
ATOM 805 C C . VAL A 1 106 ? 4.055 -1.555 -17.594 1.00 97.00 106 VAL A C 1
ATOM 807 O O . VAL A 1 106 ? 4.898 -1.011 -16.895 1.00 97.00 106 VAL A O 1
ATOM 810 N N . PHE A 1 107 ? 3.525 -0.949 -18.648 1.00 97.31 107 PHE A N 1
ATOM 811 C CA . PHE A 1 107 ? 3.791 0.453 -18.929 1.00 97.31 107 PHE A CA 1
ATOM 812 C C . PHE A 1 107 ? 2.989 1.366 -18.003 1.00 97.31 107 PHE A C 1
ATOM 814 O O . PHE A 1 107 ? 1.834 1.076 -17.686 1.00 97.31 107 PHE A O 1
ATOM 821 N N . VAL A 1 108 ? 3.541 2.537 -17.683 1.00 97.19 108 VAL A N 1
ATOM 822 C CA . VAL A 1 108 ? 2.855 3.598 -16.922 1.00 97.19 108 VAL A CA 1
ATOM 823 C C . VAL A 1 108 ? 1.462 3.905 -17.480 1.00 97.19 108 VAL A C 1
ATOM 825 O O . VAL A 1 108 ? 0.514 4.041 -16.716 1.00 97.19 108 VAL A O 1
ATOM 828 N N . LYS A 1 109 ? 1.291 3.943 -18.810 1.00 96.00 109 LYS A N 1
ATOM 829 C CA . LYS A 1 109 ? -0.020 4.195 -19.445 1.00 96.00 109 LYS A CA 1
ATOM 830 C C . LYS A 1 109 ? -1.099 3.143 -19.146 1.00 96.00 109 LYS A C 1
ATOM 832 O O . LYS A 1 109 ? -2.250 3.360 -19.496 1.00 96.00 109 LYS A O 1
ATOM 837 N N . GLN A 1 110 ? -0.727 1.984 -18.604 1.00 96.94 110 GLN A N 1
ATOM 838 C CA . GLN A 1 110 ? -1.657 0.919 -18.215 1.00 96.94 110 GLN A CA 1
ATOM 839 C C . GLN A 1 110 ? -2.097 1.047 -16.752 1.00 96.94 110 GLN A C 1
ATOM 841 O O . GLN A 1 110 ? -2.942 0.272 -16.306 1.00 96.94 110 GLN A O 1
ATOM 846 N N . LEU A 1 111 ? -1.536 2.004 -16.010 1.00 97.00 111 LEU A N 1
ATOM 847 C CA . LEU A 1 111 ? -1.884 2.303 -14.630 1.00 97.00 111 LEU A CA 1
ATOM 848 C C . LEU A 1 111 ? -2.915 3.430 -14.569 1.00 97.00 111 LEU A C 1
ATOM 850 O O . LEU A 1 111 ? -2.839 4.412 -15.308 1.00 97.00 111 LEU A O 1
ATOM 854 N N . ASP A 1 112 ? -3.872 3.296 -13.660 1.00 95.38 112 ASP A N 1
ATOM 855 C CA . ASP A 1 112 ? -4.863 4.319 -13.361 1.00 95.38 112 ASP A CA 1
ATOM 856 C C . ASP A 1 112 ? -4.382 5.195 -12.202 1.00 95.38 112 ASP A C 1
ATOM 858 O O . ASP A 1 112 ? -4.750 5.017 -11.043 1.00 95.38 112 ASP A O 1
ATOM 862 N N . LEU A 1 113 ? -3.514 6.144 -12.540 1.00 93.06 113 LEU A N 1
ATOM 863 C CA . LEU A 1 113 ? -2.929 7.102 -11.599 1.00 93.06 113 LEU A CA 1
ATOM 864 C C . LEU A 1 113 ? -3.905 8.212 -11.174 1.00 93.06 113 LEU A C 1
ATOM 866 O O . LEU A 1 113 ? -3.553 9.046 -10.344 1.00 93.06 113 LEU A O 1
ATOM 870 N N . ALA A 1 114 ? -5.113 8.245 -11.748 1.00 91.81 114 ALA A N 1
ATOM 871 C CA . ALA A 1 114 ? -6.180 9.146 -11.317 1.00 91.81 114 ALA A CA 1
ATOM 872 C C . ALA A 1 114 ? -6.998 8.559 -10.153 1.00 91.81 114 ALA A C 1
ATOM 874 O O . ALA A 1 114 ? -7.716 9.297 -9.478 1.00 91.81 114 ALA A O 1
ATOM 875 N N . GLN A 1 115 ? -6.905 7.247 -9.918 1.00 91.75 115 GLN A N 1
ATOM 876 C CA . GLN A 1 115 ? -7.537 6.596 -8.775 1.00 91.75 115 GLN A CA 1
ATOM 877 C C . GLN A 1 115 ? -6.700 6.786 -7.507 1.00 91.75 115 GLN A C 1
ATOM 879 O O . GLN A 1 115 ? -5.473 6.898 -7.583 1.00 91.75 115 GLN A O 1
ATOM 884 N N . PRO A 1 116 ? -7.339 6.764 -6.325 1.00 92.31 116 PRO A N 1
ATOM 885 C CA . PRO A 1 116 ? -6.615 6.701 -5.066 1.00 92.31 116 PRO A CA 1
ATOM 886 C C . PRO A 1 116 ? -5.645 5.516 -5.036 1.00 92.31 116 PRO A C 1
ATOM 888 O O . PRO A 1 116 ? -5.961 4.420 -5.507 1.00 92.31 116 PRO A O 1
ATOM 891 N N . VAL A 1 117 ? -4.473 5.747 -4.445 1.00 96.44 117 VAL A N 1
ATOM 892 C CA . VAL A 1 117 ? -3.507 4.690 -4.139 1.00 96.44 117 VAL A CA 1
ATOM 893 C C . VAL A 1 117 ? -4.158 3.679 -3.202 1.00 96.44 117 VAL A C 1
ATOM 895 O O . VAL A 1 117 ? -4.771 4.042 -2.199 1.00 96.44 117 VAL A O 1
ATOM 898 N N . GLU A 1 118 ? -4.004 2.400 -3.523 1.00 97.06 118 GLU A N 1
ATOM 899 C CA . GLU A 1 118 ? -4.515 1.312 -2.703 1.00 97.06 118 GLU A CA 1
ATOM 900 C C . GLU A 1 118 ? -3.484 0.954 -1.632 1.00 97.06 118 GLU A C 1
ATOM 902 O O . GLU A 1 118 ? -2.318 0.693 -1.930 1.00 97.06 118 GLU A O 1
ATOM 907 N N . VAL A 1 119 ? -3.911 0.953 -0.371 1.00 98.19 119 VAL A N 1
ATOM 908 C CA . VAL A 1 119 ? -3.067 0.560 0.759 1.00 98.19 119 VAL A CA 1
ATOM 909 C C . VAL A 1 119 ? -3.267 -0.926 1.013 1.00 98.19 119 VAL A C 1
ATOM 911 O O . VAL A 1 119 ? -4.395 -1.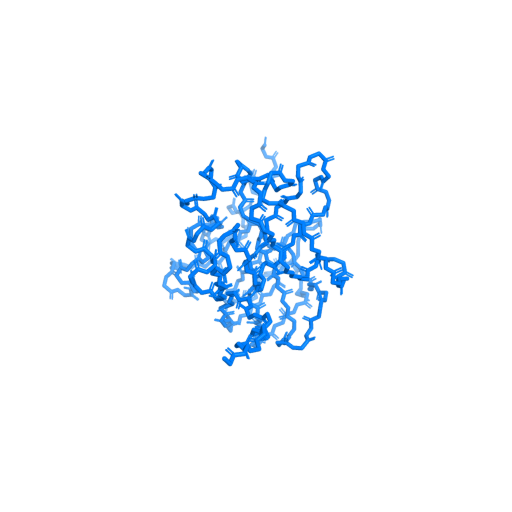404 1.132 1.00 98.19 119 VAL A O 1
ATOM 914 N N . LEU A 1 120 ? -2.163 -1.660 1.097 1.00 98.56 120 LEU A N 1
ATOM 915 C CA . LEU A 1 120 ? -2.140 -3.107 1.251 1.00 98.56 120 LEU A CA 1
ATOM 916 C C . LEU A 1 120 ? -1.352 -3.490 2.504 1.00 98.56 120 LEU A C 1
ATOM 918 O O . LEU A 1 120 ? -0.253 -2.985 2.731 1.00 98.56 120 LEU A O 1
ATOM 922 N N . VAL A 1 121 ? -1.903 -4.410 3.296 1.00 98.50 121 VAL A N 1
ATOM 923 C CA . VAL A 1 121 ? -1.273 -4.902 4.530 1.00 98.50 121 VAL A CA 1
ATOM 924 C C . VAL A 1 121 ? -0.697 -6.288 4.303 1.00 98.50 121 VAL A C 1
ATOM 926 O O . VAL A 1 121 ? -1.388 -7.161 3.789 1.00 98.50 121 VAL A O 1
ATOM 929 N N . TYR A 1 122 ? 0.534 -6.511 4.737 1.00 98.62 122 TYR A N 1
ATOM 930 C CA . TYR A 1 122 ? 1.273 -7.761 4.616 1.00 98.62 122 TYR A CA 1
ATOM 931 C C . TYR A 1 122 ? 1.732 -8.239 5.996 1.00 98.62 122 TYR A C 1
ATOM 933 O O . TYR A 1 122 ? 2.010 -7.428 6.880 1.00 98.62 122 TYR A O 1
ATOM 941 N N . ALA A 1 123 ? 1.821 -9.562 6.167 1.00 97.81 123 ALA A N 1
ATOM 942 C CA . ALA A 1 123 ? 2.298 -10.167 7.411 1.00 97.81 123 ALA A CA 1
ATOM 943 C C . ALA A 1 123 ? 3.779 -9.849 7.662 1.00 97.81 123 ALA A C 1
ATOM 945 O O . ALA A 1 123 ? 4.184 -9.588 8.787 1.00 97.81 123 ALA A O 1
ATOM 946 N N . ASP A 1 124 ? 4.581 -9.862 6.598 1.00 97.62 124 ASP A N 1
ATOM 947 C CA . ASP A 1 124 ? 6.013 -9.595 6.635 1.00 97.62 124 ASP A CA 1
ATOM 948 C C . ASP A 1 124 ? 6.517 -9.113 5.262 1.00 97.62 124 ASP A C 1
ATOM 950 O O . ASP A 1 124 ? 5.765 -9.010 4.289 1.00 97.62 124 ASP A O 1
ATOM 954 N N . ARG A 1 125 ? 7.819 -8.822 5.168 1.00 96.62 125 ARG A N 1
ATOM 955 C CA . ARG A 1 125 ? 8.446 -8.343 3.925 1.00 96.62 125 ARG A CA 1
ATOM 956 C C . ARG A 1 125 ? 8.514 -9.402 2.821 1.00 96.62 125 ARG A C 1
ATOM 958 O O . ARG A 1 125 ? 8.582 -9.034 1.648 1.00 96.62 125 ARG A O 1
ATOM 965 N N . ALA A 1 126 ? 8.519 -10.687 3.171 1.00 96.50 126 ALA A N 1
ATOM 966 C CA . ALA A 1 126 ? 8.583 -11.792 2.213 1.00 96.50 126 ALA A CA 1
ATOM 967 C C . ALA A 1 126 ? 7.203 -12.126 1.622 1.00 96.50 126 ALA A C 1
ATOM 969 O O . ALA A 1 126 ? 7.105 -12.754 0.566 1.00 96.50 126 ALA A O 1
ATOM 970 N N . SER A 1 127 ? 6.136 -11.684 2.285 1.00 97.56 127 SER A N 1
ATOM 971 C CA . SER A 1 127 ? 4.758 -11.883 1.872 1.00 97.56 127 SER A CA 1
ATOM 972 C C . SER A 1 127 ? 4.494 -11.215 0.525 1.00 97.56 127 SER A C 1
ATOM 974 O O . SER A 1 127 ? 4.786 -10.035 0.309 1.00 97.56 127 SER A O 1
ATOM 976 N N . ARG A 1 128 ? 3.909 -11.991 -0.389 1.00 97.50 128 ARG A N 1
ATOM 977 C CA . ARG A 1 128 ? 3.582 -11.553 -1.755 1.00 97.50 128 ARG A CA 1
ATOM 978 C C . ARG A 1 128 ? 2.105 -11.220 -1.932 1.00 97.50 128 ARG A C 1
ATOM 980 O O . ARG A 1 128 ? 1.761 -10.401 -2.776 1.00 97.50 128 ARG A O 1
ATOM 987 N N . THR A 1 129 ? 1.242 -11.787 -1.097 1.00 97.94 129 THR A N 1
ATOM 988 C CA . THR A 1 129 ? -0.200 -11.520 -1.071 1.00 97.94 129 THR A CA 1
ATOM 989 C C . THR A 1 129 ? -0.573 -10.702 0.164 1.00 97.94 129 THR A C 1
ATOM 991 O O . THR A 1 129 ? -0.097 -11.029 1.256 1.00 97.94 129 THR A O 1
ATOM 994 N N . PRO A 1 130 ? -1.428 -9.674 0.034 1.00 98.12 130 PRO A N 1
ATOM 995 C CA . PRO A 1 130 ? -1.870 -8.888 1.174 1.00 98.12 130 PRO A CA 1
ATOM 996 C C . PRO A 1 130 ? -2.873 -9.663 2.042 1.00 98.12 130 PRO A C 1
ATOM 998 O O . PRO A 1 130 ? -3.711 -10.407 1.536 1.00 98.12 130 PRO A O 1
ATOM 1001 N N . LEU A 1 131 ? -2.818 -9.435 3.353 1.00 97.75 131 LEU A N 1
ATOM 1002 C CA . LEU A 1 131 ? -3.799 -9.887 4.342 1.00 97.75 131 LEU A CA 1
ATOM 1003 C C . LEU A 1 131 ? -5.112 -9.099 4.247 1.00 97.75 131 LEU A C 1
ATOM 1005 O O . LEU A 1 131 ? -6.192 -9.638 4.487 1.00 97.75 131 LEU A O 1
ATOM 1009 N N . ALA A 1 132 ? -5.008 -7.803 3.945 1.00 97.56 132 ALA A N 1
ATOM 1010 C CA . ALA A 1 132 ? -6.132 -6.880 3.931 1.00 97.56 132 ALA A CA 1
ATOM 1011 C C . ALA A 1 132 ? -5.863 -5.648 3.060 1.00 97.56 132 ALA A C 1
ATOM 1013 O O . ALA A 1 132 ? -4.723 -5.354 2.689 1.00 97.56 132 ALA A O 1
ATOM 1014 N N . ARG A 1 133 ? -6.949 -4.928 2.768 1.00 97.06 133 ARG A N 1
ATOM 1015 C CA . ARG A 1 133 ? -6.995 -3.705 1.961 1.00 97.06 133 ARG A CA 1
ATOM 1016 C C . ARG A 1 133 ? -7.725 -2.627 2.768 1.00 97.06 133 ARG A C 1
ATOM 1018 O O . ARG A 1 133 ? -8.924 -2.427 2.556 1.00 97.06 133 ARG A O 1
ATOM 1025 N N . PRO A 1 134 ? -7.072 -2.036 3.782 1.00 97.06 134 PRO A N 1
ATOM 1026 C CA . PRO A 1 134 ? -7.728 -1.087 4.661 1.00 97.06 134 PRO A CA 1
ATOM 1027 C C . PRO A 1 134 ? -8.176 0.147 3.883 1.00 97.06 134 PRO A C 1
ATOM 1029 O O . PRO A 1 134 ? -7.465 0.642 3.013 1.00 97.06 134 PRO A O 1
ATOM 1032 N N . THR A 1 135 ? -9.352 0.655 4.230 1.00 96.56 135 THR A N 1
ATOM 1033 C CA . THR A 1 135 ? -9.930 1.874 3.649 1.00 96.56 135 THR A CA 1
ATOM 1034 C C . THR A 1 135 ? -9.977 3.023 4.653 1.00 96.56 135 THR A C 1
ATOM 1036 O O . THR A 1 135 ? -10.494 4.087 4.335 1.00 96.56 135 THR A O 1
ATOM 1039 N N . ALA A 1 136 ? -9.475 2.806 5.869 1.00 96.69 136 ALA A N 1
ATOM 1040 C CA . ALA A 1 136 ? -9.549 3.752 6.972 1.00 96.69 136 ALA A CA 1
ATOM 1041 C C . ALA A 1 136 ? -8.445 3.509 8.010 1.00 96.69 136 ALA A C 1
ATOM 1043 O O . ALA A 1 136 ? -7.943 2.388 8.158 1.00 96.69 136 ALA A O 1
ATOM 1044 N N . LEU A 1 137 ? -8.121 4.566 8.753 1.00 97.56 137 LEU A N 1
ATOM 1045 C CA . LEU A 1 137 ? -7.364 4.537 10.001 1.00 97.56 137 LEU A CA 1
ATOM 1046 C C . LEU A 1 137 ? -8.332 4.788 11.162 1.00 97.56 137 LEU A C 1
ATOM 1048 O O . LEU A 1 137 ? -9.181 5.673 11.069 1.00 97.56 137 LEU A O 1
ATOM 1052 N N . ILE A 1 138 ? -8.201 4.041 12.254 1.00 96.50 138 ILE A N 1
ATOM 1053 C CA . ILE A 1 138 ? -9.006 4.201 13.468 1.00 96.50 138 ILE A CA 1
ATOM 1054 C C . ILE A 1 138 ? -8.071 4.478 14.638 1.00 96.50 138 ILE A C 1
ATOM 1056 O O . ILE A 1 138 ? -7.325 3.603 15.081 1.00 96.50 138 ILE A O 1
ATOM 1060 N N . GLY A 1 139 ? -8.100 5.712 15.124 1.00 94.06 139 GLY A N 1
ATOM 1061 C CA . GLY A 1 139 ? -7.229 6.175 16.194 1.00 94.06 139 GLY A CA 1
ATOM 1062 C C . GLY A 1 139 ? -7.491 7.632 16.547 1.00 94.06 139 GLY A C 1
ATOM 1063 O O . GLY A 1 139 ? -8.200 8.352 15.846 1.00 94.06 139 GLY A O 1
ATOM 1064 N N . THR A 1 140 ? -6.916 8.082 17.655 1.00 89.94 140 THR A N 1
ATOM 1065 C CA . THR A 1 140 ? -7.136 9.440 18.167 1.00 89.94 140 THR A CA 1
ATOM 1066 C C . THR A 1 140 ? -6.196 10.468 17.543 1.00 89.94 140 THR A C 1
ATOM 1068 O O . THR A 1 140 ? -6.519 11.656 17.555 1.00 89.94 140 THR A O 1
ATOM 1071 N N . SER A 1 141 ? -5.060 10.039 16.983 1.00 92.56 141 SER A N 1
ATOM 1072 C CA . SER A 1 141 ? -4.082 10.925 16.360 1.00 92.56 141 SER A CA 1
ATOM 1073 C C . SER A 1 141 ? -3.480 10.338 15.084 1.00 92.56 141 SER A C 1
ATOM 1075 O O . SER A 1 141 ? -3.131 9.163 15.010 1.00 92.56 141 SER A O 1
ATOM 1077 N N . ALA A 1 142 ? -3.257 11.196 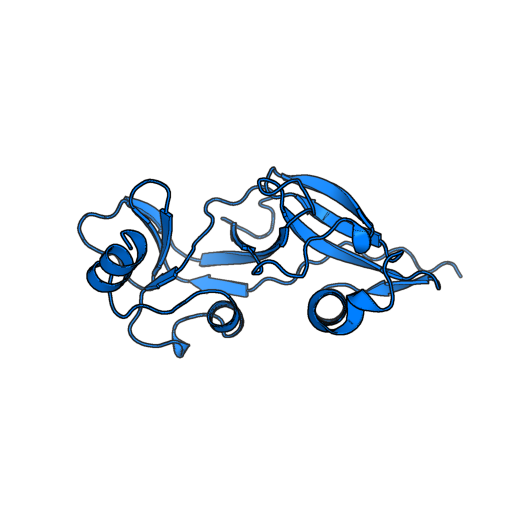14.085 1.00 91.50 142 ALA A N 1
ATOM 1078 C CA . ALA A 1 142 ? -2.529 10.830 12.869 1.00 91.50 142 ALA A CA 1
ATOM 1079 C C . ALA A 1 142 ? -1.052 10.485 13.143 1.00 91.50 142 ALA A C 1
ATOM 1081 O O . ALA A 1 142 ? -0.427 9.811 12.331 1.00 91.50 142 ALA A O 1
ATOM 1082 N N . SER A 1 143 ? -0.496 10.935 14.276 1.00 93.38 143 SER A N 1
ATOM 1083 C CA . SER A 1 143 ? 0.869 10.594 14.704 1.00 93.38 143 SER A CA 1
ATOM 1084 C C . SER A 1 143 ? 1.044 9.126 15.074 1.00 93.38 143 SER A C 1
ATOM 1086 O O . SER A 1 143 ? 2.176 8.660 15.157 1.00 93.38 143 SER A O 1
ATOM 1088 N N . ASP A 1 144 ? -0.055 8.416 15.320 1.00 92.31 144 ASP A N 1
ATOM 1089 C CA . ASP A 1 144 ? -0.019 7.011 15.721 1.00 92.31 144 ASP A CA 1
ATOM 1090 C C . ASP A 1 144 ? 0.162 6.078 14.511 1.00 92.31 144 ASP A C 1
ATOM 1092 O O . ASP A 1 144 ? 0.316 4.866 14.659 1.00 92.31 144 ASP A O 1
ATOM 1096 N N . PHE A 1 145 ? 0.157 6.648 13.304 1.00 96.69 145 PHE A N 1
ATOM 1097 C CA . PHE A 1 145 ? 0.277 5.944 12.039 1.00 96.69 145 PHE A CA 1
ATOM 1098 C C . PHE A 1 145 ? 1.493 6.449 11.253 1.00 96.69 145 PHE A C 1
ATOM 1100 O O . PHE A 1 145 ? 1.861 7.623 11.356 1.00 96.69 145 PHE A O 1
ATOM 1107 N N . PRO A 1 146 ? 2.100 5.597 10.405 1.00 96.44 146 PRO A N 1
ATOM 1108 C CA . PRO A 1 146 ? 3.051 6.043 9.397 1.00 96.44 146 PRO A CA 1
ATOM 1109 C C . PRO A 1 146 ? 2.536 7.251 8.615 1.00 96.44 146 PRO A C 1
ATOM 1111 O O . PRO A 1 146 ? 1.420 7.238 8.093 1.00 96.44 146 PRO A O 1
ATOM 1114 N N . GLN A 1 147 ? 3.370 8.285 8.490 1.00 94.38 147 GLN A N 1
ATOM 1115 C CA . GLN A 1 147 ? 2.971 9.572 7.911 1.00 94.38 147 GLN A CA 1
ATOM 1116 C C . GLN A 1 147 ? 2.332 9.429 6.520 1.00 94.38 147 GLN A C 1
ATOM 1118 O O . GLN A 1 147 ? 1.399 10.161 6.189 1.00 94.38 147 GLN A O 1
ATOM 1123 N N . ARG A 1 148 ? 2.812 8.477 5.709 1.00 95.12 148 ARG A N 1
ATOM 1124 C CA . ARG A 1 148 ? 2.304 8.246 4.354 1.00 95.12 148 ARG A CA 1
ATOM 1125 C C . ARG A 1 148 ? 0.872 7.713 4.334 1.00 95.12 148 ARG A C 1
ATOM 1127 O O . ARG A 1 148 ? 0.133 8.036 3.410 1.00 95.12 148 ARG A O 1
ATOM 1134 N N . LEU A 1 149 ? 0.449 6.945 5.341 1.00 95.62 149 LEU A N 1
ATOM 1135 C CA . LEU A 1 149 ? -0.922 6.429 5.413 1.00 95.62 149 LEU A CA 1
ATOM 1136 C C . LEU A 1 149 ? -1.953 7.553 5.442 1.00 95.62 149 LEU A C 1
ATOM 1138 O O . LEU A 1 149 ? -2.960 7.462 4.749 1.00 95.62 149 LEU A O 1
ATOM 1142 N N . SER A 1 150 ? -1.669 8.636 6.162 1.00 92.62 150 SER A N 1
ATOM 1143 C CA . SER A 1 150 ? -2.559 9.797 6.273 1.00 92.62 150 SER A CA 1
ATOM 1144 C C . SER A 1 150 ? -2.780 10.530 4.944 1.00 92.62 150 SER A C 1
ATOM 1146 O O . SER A 1 150 ? -3.718 11.312 4.825 1.00 92.62 150 SER A O 1
ATOM 1148 N N . ALA A 1 151 ? -1.932 10.293 3.936 1.00 93.00 151 ALA A N 1
ATOM 1149 C CA . ALA A 1 151 ? -2.133 10.819 2.587 1.00 93.00 151 ALA A CA 1
ATOM 1150 C C . ALA A 1 151 ? -3.119 9.980 1.754 1.00 93.00 151 ALA A C 1
ATOM 1152 O O . ALA A 1 151 ? -3.601 10.462 0.729 1.00 93.00 151 ALA A O 1
ATOM 1153 N N . TYR A 1 152 ? -3.401 8.738 2.163 1.00 95.81 152 TYR A N 1
ATOM 1154 C CA . TYR A 1 152 ? -4.175 7.775 1.374 1.00 95.81 152 TYR A CA 1
ATOM 1155 C C . TYR A 1 152 ? -5.406 7.222 2.090 1.00 95.81 152 TYR A C 1
ATOM 1157 O O . TYR A 1 152 ?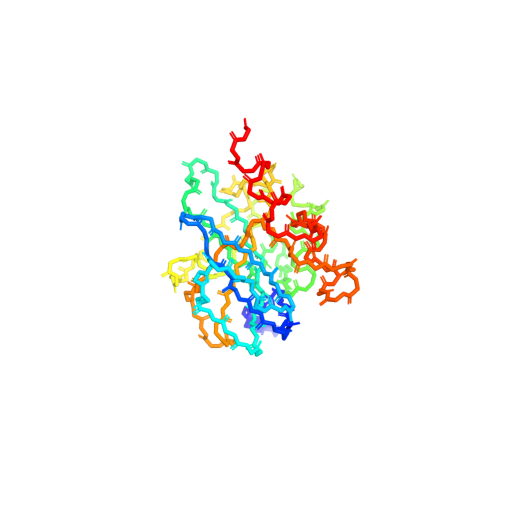 -6.339 6.795 1.415 1.00 95.81 152 TYR A O 1
ATOM 1165 N N . LEU A 1 153 ? -5.437 7.243 3.424 1.00 96.88 153 LEU A N 1
ATOM 1166 C CA . LEU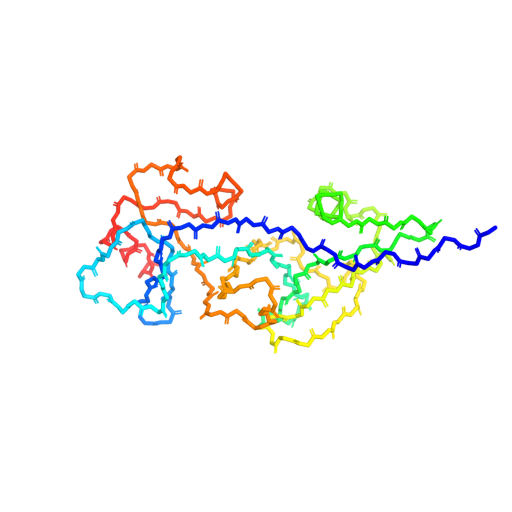 A 1 153 ? -6.552 6.752 4.225 1.00 96.88 153 LEU A CA 1
ATOM 1167 C C . LEU A 1 153 ? -7.116 7.861 5.126 1.00 96.88 153 LEU A C 1
ATOM 1169 O O . LEU A 1 153 ? -6.344 8.555 5.792 1.00 96.88 153 LEU A O 1
ATOM 1173 N N . PRO A 1 154 ? -8.451 8.011 5.197 1.00 96.19 154 PRO A N 1
ATOM 1174 C CA . PRO A 1 154 ? -9.091 8.885 6.172 1.00 96.19 154 PRO A CA 1
ATOM 1175 C C . PRO A 1 154 ? -8.879 8.368 7.601 1.00 96.19 154 PRO A C 1
ATOM 1177 O O . PRO A 1 154 ? -8.885 7.158 7.846 1.00 96.19 154 PRO A O 1
ATOM 1180 N N . LEU A 1 155 ? -8.715 9.297 8.546 1.00 96.38 155 LEU A N 1
ATOM 1181 C CA . LEU A 1 155 ? -8.624 9.008 9.976 1.00 96.38 155 LEU A CA 1
ATOM 1182 C C . LEU A 1 155 ? -9.982 9.207 10.649 1.00 96.38 155 LEU A C 1
ATOM 1184 O O . LEU A 1 155 ? -10.554 10.295 10.593 1.00 96.38 155 LEU A O 1
ATOM 1188 N N . TYR A 1 156 ? -10.434 8.177 11.354 1.00 95.31 156 TYR A N 1
ATOM 1189 C CA . TYR A 1 156 ? -11.623 8.202 12.189 1.00 95.31 156 TYR A CA 1
ATOM 1190 C C . TYR A 1 156 ? -11.247 8.063 13.663 1.00 95.31 156 TYR A C 1
ATOM 1192 O O . TYR A 1 156 ? -10.429 7.208 14.006 1.00 95.31 156 TYR A O 1
ATOM 1200 N N . PRO A 1 157 ? -11.882 8.832 14.563 1.00 92.75 157 PRO A N 1
ATOM 1201 C CA . PRO A 1 157 ? -11.629 8.714 15.995 1.00 92.75 157 PRO A CA 1
ATOM 1202 C C . PRO A 1 157 ? -12.097 7.375 16.581 1.00 92.75 157 PRO A C 1
ATOM 1204 O O . PRO A 1 157 ? -11.606 6.979 17.633 1.00 92.75 157 PRO A O 1
ATOM 1207 N N . ASN A 1 158 ? -13.075 6.708 15.956 1.00 91.69 158 ASN A N 1
ATOM 1208 C CA . ASN A 1 158 ? -13.605 5.418 16.401 1.00 91.69 158 ASN A CA 1
ATOM 1209 C C . ASN A 1 158 ? -14.372 4.682 15.285 1.00 91.69 158 ASN A C 1
ATOM 1211 O O . ASN A 1 158 ? -14.727 5.251 14.246 1.00 91.69 158 ASN A O 1
ATOM 1215 N N . VAL A 1 159 ? -14.692 3.412 15.543 1.00 91.06 159 VAL A N 1
ATOM 1216 C CA . VAL A 1 159 ? -15.449 2.545 14.624 1.00 91.06 159 VAL A CA 1
ATOM 1217 C C . VAL A 1 159 ? -16.831 3.098 14.288 1.00 91.06 159 VAL A C 1
ATOM 1219 O O . VAL A 1 159 ? -17.244 3.014 13.135 1.00 91.06 159 VAL A O 1
ATOM 1222 N N . ALA A 1 160 ? -17.540 3.692 15.252 1.00 90.44 160 ALA A N 1
ATOM 1223 C CA . ALA A 1 160 ? -18.896 4.189 15.022 1.00 90.44 160 ALA A CA 1
ATOM 1224 C C . ALA A 1 160 ? -18.923 5.301 13.958 1.00 90.44 160 ALA A C 1
ATOM 1226 O O . ALA A 1 160 ? -19.794 5.308 13.085 1.00 90.44 160 ALA A O 1
ATOM 1227 N N . THR A 1 161 ? -17.935 6.205 13.985 1.00 91.12 161 THR A N 1
ATOM 1228 C CA . THR A 1 161 ? -17.783 7.237 12.948 1.00 91.12 161 THR A CA 1
ATOM 1229 C C . THR A 1 161 ? -17.447 6.643 11.583 1.00 91.12 161 THR A C 1
ATOM 1231 O O . THR A 1 161 ? -18.071 7.017 10.594 1.00 91.12 161 THR A O 1
ATOM 1234 N N . TRP A 1 162 ? -16.549 5.657 11.534 1.00 92.62 162 TRP A N 1
ATOM 1235 C CA . TRP A 1 162 ? -16.180 4.983 10.288 1.00 92.62 162 TRP A CA 1
ATOM 1236 C C . TRP A 1 162 ? -17.369 4.242 9.653 1.00 92.62 162 TRP A C 1
ATOM 1238 O O . TRP A 1 162 ? -17.633 4.373 8.459 1.00 92.62 162 TRP A O 1
ATOM 1248 N N . GLN A 1 163 ? -18.138 3.505 10.457 1.00 87.38 163 GLN A N 1
ATOM 1249 C CA . GLN A 1 163 ? -19.295 2.737 9.992 1.00 87.38 163 GLN A CA 1
ATOM 1250 C C . GLN A 1 163 ? -20.447 3.613 9.496 1.00 87.38 163 GLN A C 1
ATOM 1252 O O . GLN A 1 163 ? -21.207 3.168 8.638 1.00 87.38 163 GLN A O 1
ATOM 1257 N N . SER A 1 164 ? -20.597 4.820 10.044 1.00 85.75 164 SER A N 1
ATOM 1258 C CA . SER A 1 164 ? -21.655 5.751 9.638 1.00 85.75 164 SER A CA 1
ATOM 1259 C C . SER A 1 164 ? -21.395 6.320 8.240 1.00 85.75 164 SER A C 1
ATOM 1261 O O . SER A 1 164 ? -22.324 6.445 7.445 1.00 85.75 164 SER A O 1
ATOM 1263 N N . GLU A 1 165 ? -20.133 6.602 7.906 1.00 81.94 165 GLU A N 1
ATOM 1264 C CA . GLU A 1 165 ? -19.752 7.060 6.564 1.00 81.94 165 GLU A CA 1
ATOM 1265 C C . GLU A 1 165 ? -19.739 5.930 5.534 1.00 81.94 165 GLU A C 1
ATOM 1267 O O . GLU A 1 165 ? -20.168 6.140 4.406 1.00 81.94 165 GLU A O 1
ATOM 1272 N N . ALA A 1 166 ? -19.333 4.715 5.915 1.00 69.44 166 ALA A N 1
ATOM 1273 C CA . ALA A 1 166 ? -19.326 3.565 5.005 1.00 69.44 166 ALA A CA 1
ATOM 1274 C C . ALA A 1 166 ? -20.730 3.132 4.520 1.00 69.44 166 ALA A C 1
ATOM 1276 O O . ALA A 1 166 ? -20.836 2.329 3.596 1.00 69.44 166 ALA A O 1
ATOM 1277 N N . GLN A 1 167 ? -21.797 3.626 5.158 1.00 58.62 167 GLN A N 1
ATOM 1278 C CA . GLN A 1 167 ? -23.198 3.355 4.806 1.00 58.62 167 GLN A CA 1
ATOM 1279 C C . GLN A 1 167 ? -23.854 4.468 3.967 1.00 58.62 167 GLN A C 1
ATOM 1281 O O . GLN A 1 167 ? -25.028 4.329 3.616 1.00 58.62 167 GLN A O 1
ATOM 1286 N N . SER A 1 168 ? -23.135 5.560 3.681 1.00 51.25 168 SER A N 1
ATOM 1287 C CA . SER A 1 168 ? -23.616 6.707 2.890 1.00 51.25 168 SER A CA 1
ATOM 1288 C C . SER A 1 168 ? -23.175 6.614 1.431 1.00 51.25 168 SER A C 1
ATOM 1290 O O . SER A 1 168 ? -23.970 7.039 0.564 1.00 51.25 168 SER A O 1
#

Foldseek 3Di:
DDDDADDFAFAKDKAAFWWWDDPQAIETERDDDPPTDTLDGGIKIKFWWFAFVPHRVKTFRFRWKAAPVGDIDGYPRVVCCLQPPLVVGQQIKTWGAMQVLDTDIDGSVRTDSVDFIWMFIGPDPVGRHGSDTHQAYEDDDPVNDDVVVVVRHYYDPHPVVVVVVVVD

Secondary structure (DSSP, 8-state):
-PPPPPPP---EEEEEEEEEEETTEEEEESS--TT-EEEEEEEEEEEEEEEETTEEEEEEEEEEEE-TTS-EEEHHHHHHHHHHTGGG-TT-EEEEEETTS-EEEEEGGGB-TTSPPEEEEESSTT--S-SB----EESS-GGGS-TTGGGTS-EESSHHHHHHHTT-

Sequence (168 aa):
MSRAIPEPSPVEDLFTGIVLRHGESSALATAPEAGLEIIASGDLIIRYAIRYQGKTHYAIVPGLVVMDYGDLLTGEEAWDFLIKRSNLHPRAEVAGIRNDGADDMVFVKQLDLAQPVEVLVYADRASRTPLARPTALIGTSASDFPQRLSAYLPLYPNVATWQSEAQS

pLDDT: mean 93.44, std 8.2, range [45.59, 98.62]

Radius of gyration: 16.78 Å; chains: 1; bounding box: 54×26×42 Å